Protein AF-A0A6J4LTB8-F1 (afdb_monomer_lite)

Structure (mmCIF, N/CA/C/O backbone):
data_AF-A0A6J4LTB8-F1
#
_entry.id   AF-A0A6J4LTB8-F1
#
loop_
_atom_site.group_PDB
_atom_site.id
_atom_site.type_symbol
_atom_site.label_atom_id
_atom_site.label_alt_id
_atom_site.label_comp_id
_atom_site.label_asym_id
_atom_site.label_entity_id
_atom_site.label_seq_id
_atom_site.pdbx_PDB_ins_code
_atom_site.Cartn_x
_atom_site.Cartn_y
_atom_site.Cartn_z
_atom_site.occupancy
_atom_site.B_iso_or_equiv
_atom_site.auth_seq_id
_atom_site.auth_comp_id
_atom_site.auth_asym_id
_atom_site.auth_atom_id
_atom_site.pdbx_PDB_model_num
ATOM 1 N N . ALA A 1 1 ? 7.406 5.419 -25.346 1.00 79.12 1 ALA A N 1
ATOM 2 C CA . ALA A 1 1 ? 7.127 6.757 -25.892 1.00 79.12 1 ALA A CA 1
ATOM 3 C C . ALA A 1 1 ? 6.980 7.802 -24.785 1.00 79.12 1 ALA A C 1
ATOM 5 O O . ALA A 1 1 ? 7.722 8.764 -24.846 1.00 79.12 1 ALA A O 1
ATOM 6 N N . VAL A 1 2 ? 6.150 7.579 -23.748 1.00 96.25 2 VAL A N 1
ATOM 7 C CA . VAL A 1 2 ? 5.838 8.568 -22.681 1.00 96.25 2 VAL A CA 1
ATOM 8 C C . VAL A 1 2 ? 7.044 9.372 -22.175 1.00 96.25 2 VAL A C 1
ATOM 10 O O . VAL A 1 2 ? 7.032 10.586 -22.273 1.00 96.25 2 VAL A O 1
ATOM 13 N N . LEU A 1 3 ? 8.122 8.725 -21.714 1.00 96.38 3 LEU A N 1
ATOM 14 C CA . LEU A 1 3 ? 9.287 9.449 -21.175 1.00 96.38 3 LEU A CA 1
ATOM 15 C C . LEU A 1 3 ? 9.936 10.436 -22.163 1.00 96.38 3 LEU A C 1
ATOM 17 O O . LEU A 1 3 ? 10.453 11.448 -21.721 1.00 96.38 3 LEU A O 1
ATOM 21 N N . LEU A 1 4 ? 9.936 10.155 -23.468 1.00 97.31 4 LEU A N 1
ATOM 22 C CA . LEU A 1 4 ? 10.535 11.045 -24.475 1.00 97.31 4 LEU A CA 1
ATOM 23 C C . LEU A 1 4 ? 9.557 12.129 -24.954 1.00 97.31 4 LEU A C 1
ATOM 25 O O . LEU A 1 4 ? 9.992 13.150 -25.463 1.00 97.31 4 LEU A O 1
ATOM 29 N N . ALA A 1 5 ? 8.249 11.889 -24.824 1.00 97.62 5 ALA A N 1
ATOM 30 C CA . ALA A 1 5 ? 7.208 12.842 -25.212 1.00 97.62 5 ALA A CA 1
ATOM 31 C C . ALA A 1 5 ? 6.927 13.867 -24.102 1.00 97.62 5 ALA A C 1
ATOM 33 O O . ALA A 1 5 ? 6.730 15.042 -24.380 1.00 97.62 5 ALA A O 1
ATOM 34 N N . GLU A 1 6 ? 6.957 13.419 -22.846 1.00 97.62 6 GLU A N 1
ATOM 35 C CA . GLU A 1 6 ? 6.563 14.212 -21.675 1.00 97.62 6 GLU A CA 1
ATOM 36 C C . GLU A 1 6 ? 7.766 14.765 -20.890 1.00 97.62 6 GLU A C 1
ATOM 38 O O . GLU A 1 6 ? 7.607 15.353 -19.821 1.00 97.62 6 GLU A O 1
ATOM 43 N N . SER A 1 7 ? 8.995 14.547 -21.370 1.00 95.44 7 SER A N 1
ATOM 44 C CA . SER A 1 7 ? 10.204 15.114 -20.765 1.00 95.44 7 SER A CA 1
ATOM 45 C C . SER A 1 7 ? 11.161 15.657 -21.824 1.00 95.44 7 SER A C 1
ATOM 47 O O . SER A 1 7 ? 11.059 15.310 -22.994 1.00 95.44 7 SER A O 1
ATOM 49 N N . GLY A 1 8 ? 12.147 16.457 -21.405 1.00 97.00 8 GLY A N 1
ATOM 50 C CA . GLY A 1 8 ? 13.230 16.934 -22.277 1.00 97.00 8 GLY A CA 1
ATOM 51 C C . GLY A 1 8 ? 14.329 15.898 -22.558 1.00 97.00 8 GLY A C 1
ATOM 52 O O . GLY A 1 8 ? 15.414 16.260 -23.009 1.00 97.00 8 GLY A O 1
ATOM 53 N N . SER A 1 9 ? 14.108 14.622 -22.228 1.00 96.31 9 SER A N 1
ATOM 54 C CA . SER A 1 9 ? 15.099 13.568 -22.440 1.00 96.31 9 SER A CA 1
ATOM 55 C C . SER A 1 9 ? 15.205 13.192 -23.918 1.00 96.31 9 SER A C 1
ATOM 57 O O . SER A 1 9 ? 14.210 12.882 -24.564 1.00 96.31 9 SER A O 1
ATOM 59 N N . ILE A 1 10 ? 16.432 13.147 -24.438 1.00 96.81 10 ILE A N 1
ATOM 60 C CA . ILE A 1 10 ? 16.726 12.767 -25.832 1.00 96.81 10 ILE A CA 1
ATOM 61 C C . ILE A 1 10 ? 16.853 11.235 -25.984 1.00 96.81 10 ILE A C 1
ATOM 63 O O . ILE A 1 10 ? 16.806 10.697 -27.088 1.00 96.81 10 ILE A O 1
ATOM 67 N N . GLY A 1 11 ? 16.988 10.490 -24.882 1.00 97.12 11 GLY A N 1
ATOM 68 C CA . GLY A 1 11 ? 17.146 9.038 -24.917 1.00 97.12 11 GLY A CA 1
ATOM 69 C C . GLY A 1 11 ? 17.022 8.387 -23.542 1.00 97.12 11 GLY A C 1
ATOM 70 O O . GLY A 1 11 ? 17.281 9.007 -22.515 1.00 97.12 11 GLY A O 1
ATOM 71 N N . VAL A 1 12 ? 16.651 7.103 -23.512 1.00 97.31 12 VAL A N 1
ATOM 72 C CA . VAL A 1 12 ? 16.454 6.335 -22.269 1.00 97.31 12 VAL A CA 1
ATOM 73 C C . VAL A 1 12 ? 17.303 5.067 -22.291 1.00 97.31 12 VAL A C 1
ATOM 75 O O . VAL A 1 12 ? 17.334 4.355 -23.292 1.00 97.31 12 VAL A O 1
ATOM 78 N N . ARG A 1 13 ? 17.945 4.747 -21.162 1.00 97.06 13 ARG A N 1
ATOM 79 C CA . ARG A 1 13 ? 18.649 3.473 -20.936 1.00 97.06 13 ARG A CA 1
ATOM 80 C C . ARG A 1 13 ? 17.775 2.528 -20.115 1.00 97.06 13 ARG A C 1
ATOM 82 O O . ARG A 1 13 ? 17.051 2.973 -19.227 1.00 97.06 13 ARG A O 1
ATOM 89 N N . ARG A 1 14 ? 17.836 1.230 -20.414 1.00 96.38 14 ARG A N 1
ATOM 90 C CA . ARG A 1 14 ? 17.094 0.172 -19.711 1.00 96.38 14 ARG A CA 1
ATOM 91 C C . ARG A 1 14 ? 17.981 -1.054 -19.551 1.00 96.38 14 ARG A C 1
ATOM 93 O O . ARG A 1 14 ? 18.813 -1.316 -20.413 1.00 96.38 14 ARG A O 1
ATOM 100 N N . TRP A 1 15 ? 17.769 -1.803 -18.479 1.00 97.25 15 TRP A N 1
ATOM 101 C CA . TRP A 1 15 ? 18.373 -3.113 -18.264 1.00 97.25 15 TRP A CA 1
ATOM 102 C C . TRP A 1 15 ? 17.349 -4.038 -17.611 1.00 97.25 15 TRP A C 1
ATOM 104 O O . TRP A 1 15 ? 16.473 -3.589 -16.867 1.00 97.25 15 TRP A O 1
ATOM 114 N N . GLU A 1 16 ? 17.445 -5.328 -17.912 1.00 97.56 16 GLU A N 1
ATOM 115 C CA . GLU A 1 16 ? 16.569 -6.334 -17.321 1.00 97.56 16 GLU A CA 1
ATOM 116 C C . GLU A 1 16 ? 16.973 -6.631 -15.875 1.00 97.56 16 GLU A C 1
ATOM 118 O O . GLU A 1 16 ? 18.153 -6.687 -15.529 1.00 97.56 16 GLU A O 1
ATOM 123 N N . VAL A 1 17 ? 15.973 -6.844 -15.020 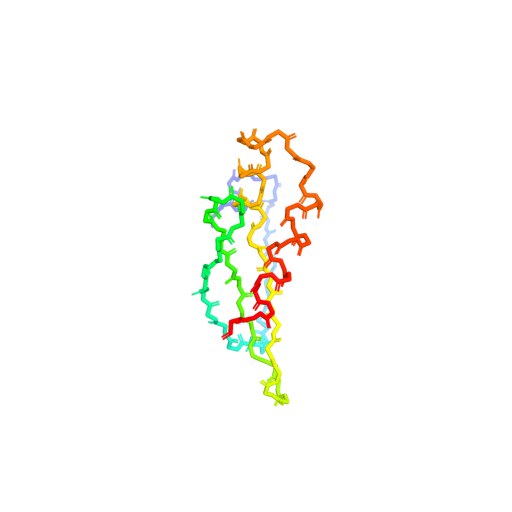1.00 97.38 17 VAL A N 1
ATOM 124 C CA . VAL A 1 17 ? 16.162 -7.234 -13.620 1.00 97.38 17 VAL A CA 1
ATOM 125 C C . VAL A 1 17 ? 15.266 -8.416 -13.282 1.00 97.38 17 VAL A C 1
ATOM 127 O O . VAL A 1 17 ? 14.158 -8.545 -13.801 1.00 97.38 17 VAL A O 1
ATOM 130 N N . ARG A 1 18 ? 15.719 -9.262 -12.352 1.00 97.44 18 ARG A N 1
ATOM 131 C CA . ARG A 1 18 ? 14.871 -10.294 -11.744 1.00 97.44 18 ARG A CA 1
ATOM 132 C C . ARG A 1 18 ? 14.341 -9.784 -10.415 1.00 97.44 18 ARG A C 1
ATOM 134 O O . ARG A 1 18 ? 15.094 -9.267 -9.595 1.00 97.44 18 ARG A O 1
ATOM 141 N N . ARG A 1 19 ? 13.045 -9.972 -10.181 1.00 97.38 19 ARG A N 1
ATOM 142 C CA . ARG A 1 19 ? 12.378 -9.586 -8.936 1.00 97.38 19 ARG A CA 1
ATOM 143 C C . ARG A 1 19 ? 11.688 -10.799 -8.333 1.00 97.38 19 ARG A C 1
ATOM 145 O O . ARG A 1 19 ? 10.864 -11.427 -8.988 1.00 97.38 19 ARG A O 1
ATOM 152 N N . ARG A 1 20 ? 11.969 -11.084 -7.061 1.00 95.25 20 ARG A N 1
ATOM 153 C CA . ARG A 1 20 ? 11.158 -12.007 -6.261 1.00 95.25 20 ARG A CA 1
ATOM 154 C C . ARG A 1 20 ? 10.084 -11.202 -5.537 1.00 95.25 20 ARG A C 1
ATOM 156 O O . ARG A 1 20 ? 10.396 -10.379 -4.681 1.00 95.25 20 ARG A O 1
ATOM 163 N N . ALA A 1 21 ? 8.829 -11.400 -5.922 1.00 96.44 21 ALA A N 1
ATOM 164 C CA . ALA A 1 21 ? 7.685 -10.796 -5.251 1.00 96.44 21 ALA A CA 1
ATOM 165 C C . ALA A 1 21 ? 7.090 -11.790 -4.249 1.00 96.44 21 ALA A C 1
ATOM 167 O O . ALA A 1 21 ? 7.043 -12.987 -4.519 1.00 96.44 21 ALA A O 1
ATOM 168 N N . LEU A 1 22 ? 6.640 -11.288 -3.099 1.00 97.69 22 LEU A N 1
ATOM 169 C CA . LEU A 1 22 ? 5.882 -12.099 -2.150 1.00 97.69 22 LEU A CA 1
ATOM 170 C C . LEU A 1 22 ? 4.474 -12.363 -2.706 1.00 97.69 22 LEU A C 1
ATOM 172 O O . LEU A 1 22 ? 3.886 -11.432 -3.278 1.00 97.69 22 LEU A O 1
ATOM 176 N N . PRO A 1 23 ? 3.914 -13.573 -2.518 1.00 97.19 23 PRO A N 1
ATOM 177 C CA . PRO A 1 23 ? 2.496 -13.801 -2.751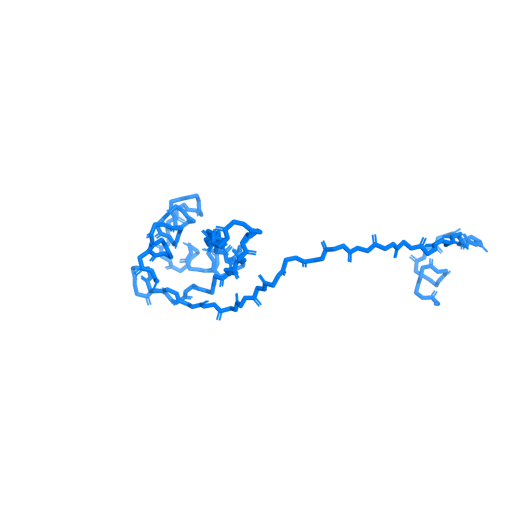 1.00 97.19 23 PRO A CA 1
ATOM 178 C C . PRO A 1 23 ? 1.699 -12.888 -1.819 1.00 97.19 23 PRO A C 1
ATOM 180 O O . PRO A 1 23 ? 2.038 -12.707 -0.645 1.00 97.19 23 PRO A O 1
ATOM 183 N N . ARG A 1 24 ? 0.670 -12.254 -2.372 1.00 97.19 24 ARG A N 1
ATOM 184 C CA . ARG A 1 24 ? -0.181 -11.334 -1.628 1.00 97.19 24 ARG A CA 1
ATOM 185 C C . ARG A 1 24 ? -1.616 -11.427 -2.099 1.00 97.19 24 ARG A C 1
ATOM 187 O O . ARG A 1 24 ? -1.869 -11.643 -3.281 1.00 97.19 24 ARG A O 1
ATOM 194 N N . GLU A 1 25 ? -2.513 -11.150 -1.179 1.00 97.38 25 GLU A N 1
ATOM 195 C CA . GLU A 1 25 ? -3.946 -11.047 -1.404 1.00 97.38 25 GLU A CA 1
ATOM 196 C C . GLU A 1 25 ? -4.455 -9.689 -0.913 1.00 97.38 25 GLU A C 1
ATOM 198 O O . GLU A 1 25 ? -3.779 -8.981 -0.155 1.00 97.38 25 GLU A O 1
ATOM 203 N N . MET A 1 26 ? -5.639 -9.313 -1.388 1.00 97.88 26 MET A N 1
ATOM 204 C CA . MET A 1 26 ? -6.371 -8.161 -0.877 1.00 97.88 26 MET A CA 1
ATOM 205 C C . MET A 1 26 ? -7.451 -8.665 0.069 1.00 97.88 26 MET A C 1
ATOM 207 O O . MET A 1 26 ? -8.291 -9.467 -0.327 1.00 97.88 26 MET A O 1
ATOM 211 N N . GLN A 1 27 ? -7.434 -8.170 1.300 1.00 97.69 27 GLN A N 1
ATOM 212 C CA . GLN A 1 27 ? -8.508 -8.364 2.268 1.00 97.69 27 GLN A CA 1
ATOM 213 C C . GLN A 1 27 ? -9.150 -7.019 2.608 1.00 97.69 27 GLN A C 1
ATOM 215 O O . GLN A 1 27 ? -8.683 -5.972 2.160 1.00 97.69 27 GLN A O 1
ATOM 220 N N . ALA A 1 28 ? -10.229 -7.035 3.383 1.00 97.69 28 ALA A N 1
ATOM 221 C CA . ALA A 1 28 ? -10.857 -5.824 3.887 1.00 97.69 28 ALA A CA 1
ATOM 222 C C . ALA A 1 28 ? -11.185 -5.984 5.370 1.00 97.69 28 AL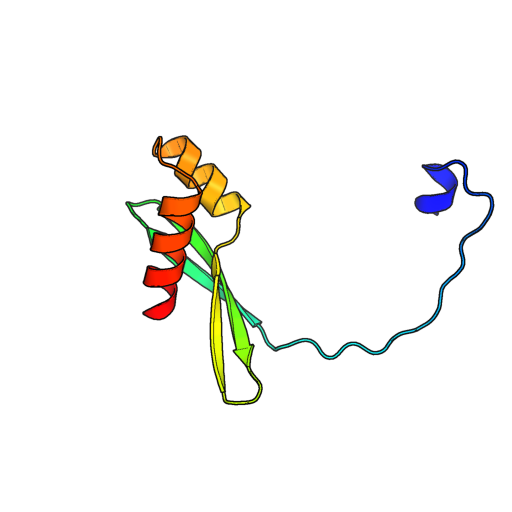A A C 1
ATOM 224 O O . ALA A 1 28 ? -11.618 -7.053 5.795 1.00 97.69 28 ALA A O 1
ATOM 225 N N . VAL A 1 29 ? -11.006 -4.910 6.132 1.00 98.19 29 VAL A N 1
ATOM 226 C CA . VAL A 1 29 ? -11.384 -4.822 7.545 1.00 98.19 29 VAL A CA 1
ATOM 227 C C . VAL A 1 29 ? -12.376 -3.691 7.748 1.00 98.19 29 VAL A C 1
ATOM 229 O O . VAL A 1 29 ? -12.346 -2.696 7.023 1.00 98.19 29 VAL A O 1
ATOM 232 N N . SER A 1 30 ? -13.239 -3.836 8.747 1.00 97.94 30 SER A N 1
ATOM 233 C CA . SER A 1 30 ? -14.131 -2.767 9.189 1.00 97.94 30 SER A CA 1
ATOM 234 C C . SER A 1 30 ? -13.511 -2.055 10.387 1.00 97.94 30 SER A C 1
ATOM 236 O O . SER A 1 30 ? -13.234 -2.685 11.407 1.00 97.94 30 SER A O 1
ATOM 238 N N . VAL A 1 31 ? -13.313 -0.743 10.281 1.00 97.56 31 VAL A N 1
ATOM 239 C CA . VAL A 1 31 ? -12.784 0.111 11.350 1.00 97.56 31 VAL A CA 1
ATOM 240 C C . VAL A 1 31 ? -13.745 1.266 11.545 1.00 97.56 31 VAL A C 1
ATOM 242 O O . VAL A 1 31 ? -13.917 2.077 10.645 1.00 97.56 31 VAL A O 1
ATOM 245 N N . LEU A 1 32 ? -14.383 1.344 12.716 1.00 96.50 32 LEU A N 1
ATOM 246 C CA . LEU A 1 32 ? -15.327 2.424 13.042 1.00 96.50 32 LEU A CA 1
ATOM 247 C C . LEU A 1 32 ? -16.441 2.600 11.983 1.00 96.50 32 LEU A C 1
ATOM 249 O O . LEU A 1 32 ? -16.872 3.713 11.707 1.00 96.50 32 LEU A O 1
ATOM 253 N N . GLY A 1 33 ? -16.885 1.497 11.369 1.00 96.75 33 GLY A N 1
ATOM 254 C CA . GLY A 1 33 ? -17.894 1.498 10.301 1.00 96.75 33 GLY A CA 1
ATOM 255 C C . GLY A 1 33 ? -17.348 1.737 8.888 1.00 96.75 33 GLY A C 1
ATOM 256 O O . GLY A 1 33 ? -18.068 1.513 7.920 1.00 96.75 33 GLY A O 1
ATOM 257 N N . GLU A 1 34 ? -16.076 2.110 8.744 1.00 98.06 34 GLU A N 1
ATOM 258 C CA . GLU A 1 34 ? -15.413 2.290 7.453 1.00 98.06 34 GLU A CA 1
ATOM 259 C C . GLU A 1 34 ? -14.769 0.984 6.980 1.00 98.06 34 GLU A C 1
ATOM 261 O O . GLU A 1 34 ? -14.082 0.294 7.738 1.00 98.06 34 GLU A O 1
ATOM 266 N N . ARG A 1 35 ? -14.970 0.645 5.705 1.00 98.06 35 ARG A N 1
ATOM 267 C CA . ARG A 1 35 ? -14.314 -0.500 5.067 1.00 98.06 35 ARG A CA 1
ATOM 268 C C . ARG A 1 35 ? -12.952 -0.064 4.539 1.00 98.06 35 ARG A C 1
ATOM 270 O O . ARG A 1 35 ? -12.885 0.809 3.681 1.00 98.06 35 ARG A O 1
ATOM 277 N N . ILE A 1 36 ? -11.888 -0.705 5.013 1.00 98.56 36 ILE A N 1
ATOM 278 C CA . ILE A 1 36 ? -10.510 -0.412 4.610 1.00 98.56 36 ILE A CA 1
ATOM 279 C C . ILE A 1 36 ? -9.903 -1.654 3.964 1.00 98.56 36 ILE A C 1
ATOM 281 O O . ILE A 1 36 ? -9.844 -2.719 4.585 1.00 98.56 36 ILE A O 1
ATOM 285 N N . ALA A 1 37 ? -9.443 -1.528 2.720 1.00 98.44 37 ALA A N 1
ATOM 286 C CA . ALA A 1 37 ? -8.683 -2.571 2.052 1.00 98.44 37 ALA A CA 1
ATOM 287 C C . ALA A 1 37 ? -7.298 -2.746 2.689 1.00 98.44 37 ALA A C 1
ATOM 289 O O . ALA A 1 37 ? -6.653 -1.797 3.136 1.00 98.44 37 ALA A O 1
ATOM 290 N N . VAL A 1 38 ? -6.816 -3.984 2.708 1.00 98.44 38 VAL A N 1
ATOM 291 C CA . VAL A 1 38 ? -5.549 -4.372 3.322 1.00 98.44 38 VAL A CA 1
ATOM 292 C C . VAL A 1 38 ? -4.802 -5.297 2.374 1.00 98.44 38 VAL A C 1
ATOM 294 O O . VAL A 1 38 ? -5.310 -6.342 1.967 1.00 98.44 38 VAL A O 1
ATOM 297 N N . LYS A 1 39 ? -3.556 -4.944 2.059 1.00 98.25 39 LYS A N 1
ATOM 298 C CA . LYS A 1 39 ? -2.616 -5.851 1.397 1.00 98.25 39 LYS A CA 1
ATOM 299 C C . LYS A 1 39 ? -2.078 -6.827 2.430 1.00 98.25 39 LYS A C 1
ATOM 301 O O . LYS A 1 39 ? -1.375 -6.401 3.347 1.00 98.25 39 LYS A O 1
ATOM 306 N N . VAL A 1 40 ? -2.338 -8.118 2.252 1.00 97.75 40 VAL A N 1
ATOM 307 C CA . VAL A 1 40 ? -1.752 -9.166 3.093 1.00 97.75 40 VAL A CA 1
ATOM 308 C C . VAL A 1 40 ? -0.724 -9.932 2.281 1.00 97.75 40 VAL A C 1
ATOM 310 O O . VAL A 1 40 ? -1.055 -10.558 1.281 1.00 97.75 40 VAL A O 1
ATOM 313 N N . ALA A 1 41 ? 0.540 -9.843 2.685 1.00 97.62 41 ALA A N 1
ATOM 314 C CA . ALA A 1 41 ? 1.631 -10.591 2.076 1.00 97.62 41 ALA A CA 1
ATOM 315 C C . ALA A 1 41 ? 2.012 -11.782 2.956 1.00 97.62 41 ALA A C 1
ATOM 317 O O . ALA A 1 41 ? 2.204 -11.615 4.163 1.00 97.62 41 ALA A O 1
ATOM 318 N N . THR A 1 42 ? 2.195 -12.947 2.341 1.00 97.00 42 THR A N 1
ATOM 319 C CA . THR A 1 42 ? 2.736 -14.131 3.018 1.00 97.00 42 THR A CA 1
ATOM 320 C C . THR A 1 42 ? 4.256 -14.120 2.901 1.00 97.00 42 THR A C 1
ATOM 322 O O . THR A 1 42 ? 4.813 -13.992 1.806 1.00 97.00 42 THR A O 1
ATOM 325 N N . LEU A 1 43 ? 4.934 -14.187 4.043 1.00 96.81 43 LEU A N 1
ATOM 326 C CA . LEU A 1 43 ? 6.387 -14.222 4.155 1.00 96.81 43 LEU A CA 1
ATOM 327 C C . LEU A 1 43 ? 6.923 -15.639 3.880 1.00 96.81 43 LEU A C 1
ATOM 329 O O . LEU A 1 43 ? 6.162 -16.605 3.943 1.00 96.81 43 LEU A O 1
ATOM 333 N N . PRO A 1 44 ? 8.231 -15.797 3.596 1.00 97.00 44 PRO A N 1
ATOM 334 C CA . PRO A 1 44 ? 8.821 -17.112 3.329 1.00 97.00 44 PRO A CA 1
ATOM 335 C C . PRO A 1 44 ? 8.686 -18.121 4.478 1.00 97.00 44 PRO A C 1
ATOM 337 O O . PRO A 1 44 ? 8.688 -19.319 4.229 1.00 97.00 44 PRO A O 1
ATOM 340 N N . ASP A 1 45 ? 8.557 -17.643 5.716 1.00 97.00 45 ASP A N 1
ATOM 341 C CA . ASP A 1 45 ? 8.337 -18.461 6.915 1.00 97.00 45 ASP A CA 1
ATOM 342 C C . ASP A 1 45 ? 6.848 -18.725 7.209 1.00 97.00 45 ASP A C 1
ATOM 344 O O . ASP A 1 45 ? 6.499 -19.222 8.276 1.00 97.00 45 ASP A O 1
ATOM 348 N N . GLY A 1 46 ? 5.957 -18.362 6.282 1.00 95.75 46 GLY A N 1
ATOM 349 C CA . GLY A 1 46 ? 4.511 -18.527 6.409 1.00 95.75 46 GLY A CA 1
ATOM 350 C C . GLY A 1 46 ? 3.809 -17.431 7.215 1.00 95.75 46 GLY A C 1
ATOM 351 O O . GLY A 1 46 ? 2.582 -17.342 7.156 1.00 95.75 46 GLY A O 1
ATOM 352 N N . ARG A 1 47 ? 4.535 -16.548 7.920 1.00 95.75 47 ARG A N 1
ATOM 353 C CA . ARG A 1 47 ? 3.904 -15.427 8.634 1.00 95.75 47 ARG A CA 1
ATOM 354 C C . ARG A 1 47 ? 3.216 -14.483 7.654 1.00 95.75 47 ARG A C 1
ATOM 356 O O . ARG A 1 47 ? 3.684 -14.260 6.538 1.00 95.75 47 ARG A O 1
ATOM 363 N N . ARG A 1 48 ? 2.119 -13.868 8.092 1.00 95.25 48 ARG A N 1
ATOM 364 C CA . ARG A 1 48 ? 1.360 -12.896 7.297 1.00 95.25 48 ARG A CA 1
ATOM 365 C C . ARG A 1 48 ? 1.675 -11.481 7.767 1.00 95.25 48 ARG A C 1
ATOM 367 O O . ARG A 1 48 ? 1.739 -11.210 8.962 1.00 95.25 48 ARG A O 1
ATOM 374 N N . ARG A 1 49 ? 1.881 -10.571 6.815 1.00 95.44 49 ARG A N 1
ATOM 375 C CA . ARG A 1 49 ? 2.061 -9.136 7.065 1.00 95.44 49 ARG A CA 1
ATOM 376 C C . ARG A 1 49 ? 0.969 -8.359 6.351 1.00 95.44 49 ARG A C 1
ATOM 378 O O . ARG A 1 49 ? 0.946 -8.318 5.120 1.00 95.44 49 ARG A O 1
ATOM 385 N N . ALA A 1 50 ? 0.118 -7.720 7.138 1.00 96.75 50 ALA A N 1
ATOM 386 C CA . ALA A 1 50 ? -0.942 -6.843 6.674 1.00 96.75 50 ALA A CA 1
ATOM 387 C C . ALA A 1 50 ? -0.462 -5.387 6.573 1.00 96.75 50 ALA A C 1
ATOM 389 O O . ALA A 1 50 ? 0.299 -4.913 7.417 1.00 96.75 50 ALA A O 1
ATOM 390 N N . LYS A 1 51 ? -0.916 -4.669 5.544 1.00 97.62 51 LYS A N 1
ATOM 391 C CA . LYS A 1 51 ? -0.747 -3.221 5.409 1.00 97.62 51 LYS A CA 1
ATOM 392 C C . LYS A 1 51 ? -2.042 -2.601 4.871 1.00 97.62 51 LYS A C 1
ATOM 394 O O . LYS A 1 51 ? -2.399 -2.913 3.731 1.00 97.62 51 LYS A O 1
ATOM 399 N N . PRO A 1 52 ? -2.726 -1.741 5.645 1.00 98.38 52 PRO A N 1
ATOM 400 C CA . PRO A 1 52 ? -3.875 -0.984 5.159 1.00 98.38 52 PRO A CA 1
ATOM 401 C C . PRO A 1 52 ? -3.532 -0.146 3.922 1.00 98.38 52 PRO A C 1
ATOM 403 O O . PRO A 1 52 ? -2.424 0.391 3.809 1.00 98.38 52 PRO A O 1
ATOM 406 N N . GLU A 1 53 ? -4.475 -0.033 2.991 1.00 98.31 53 GLU A N 1
ATOM 407 C CA . GLU A 1 53 ? -4.346 0.856 1.840 1.00 98.31 53 GLU A CA 1
ATOM 408 C C . GLU A 1 53 ? -4.456 2.308 2.288 1.00 98.31 53 GLU A C 1
ATOM 410 O O . GLU A 1 53 ? -5.423 2.716 2.929 1.00 98.31 53 GLU A O 1
ATOM 415 N N . PHE A 1 54 ? -3.442 3.098 1.943 1.00 98.25 54 PHE A N 1
ATOM 416 C CA . PHE A 1 54 ? -3.339 4.476 2.411 1.00 98.25 54 PHE A CA 1
ATOM 417 C C . PHE A 1 54 ? -4.512 5.341 1.941 1.00 98.25 54 PHE A C 1
ATOM 419 O O . PHE A 1 54 ? -5.009 6.149 2.719 1.00 98.25 54 PHE A O 1
ATOM 426 N N . ASP A 1 55 ? -4.968 5.166 0.699 1.00 98.38 55 ASP A N 1
ATOM 427 C CA . ASP A 1 55 ? -6.079 5.954 0.164 1.00 98.38 55 ASP A CA 1
ATOM 428 C C . ASP A 1 55 ? -7.390 5.675 0.898 1.00 98.38 55 ASP A C 1
ATOM 430 O O . ASP A 1 55 ? -8.093 6.619 1.255 1.00 98.38 55 ASP A O 1
ATOM 434 N N . ASP A 1 56 ? -7.678 4.411 1.211 1.00 98.50 56 ASP A N 1
ATOM 435 C CA . ASP A 1 56 ? -8.849 4.040 2.006 1.00 98.50 56 ASP A CA 1
ATOM 436 C C . ASP A 1 56 ? -8.767 4.633 3.413 1.00 98.50 56 ASP A C 1
ATOM 438 O O . ASP A 1 56 ? -9.722 5.261 3.868 1.00 98.50 56 ASP A O 1
ATOM 442 N N . VAL A 1 57 ? -7.610 4.510 4.077 1.00 98.62 57 VAL A N 1
ATOM 443 C CA . VAL A 1 57 ? -7.385 5.099 5.407 1.00 98.62 57 VAL A CA 1
ATOM 444 C C . VAL A 1 57 ? -7.552 6.618 5.367 1.00 98.62 57 VAL A C 1
ATOM 446 O O . VAL A 1 57 ? -8.219 7.177 6.231 1.00 98.62 57 VAL A O 1
ATOM 449 N N . ARG A 1 58 ? -6.978 7.299 4.370 1.00 98.50 58 ARG A N 1
ATOM 450 C CA . ARG A 1 58 ? -7.088 8.754 4.200 1.00 98.50 58 ARG A CA 1
ATOM 451 C C . ARG A 1 58 ? -8.540 9.183 3.987 1.00 98.50 58 ARG A C 1
ATOM 453 O O . ARG A 1 58 ? -8.980 10.155 4.594 1.00 98.50 58 ARG A O 1
ATOM 460 N N . ASN A 1 59 ? -9.280 8.460 3.152 1.00 98.44 59 ASN A N 1
ATOM 461 C CA . ASN A 1 59 ? -10.681 8.754 2.866 1.00 98.44 59 ASN A CA 1
ATOM 462 C C . ASN A 1 59 ? -11.568 8.526 4.099 1.00 98.44 59 ASN A C 1
ATOM 464 O O . ASN A 1 59 ? -12.388 9.382 4.430 1.00 98.44 59 ASN A O 1
ATOM 468 N N . ALA A 1 60 ? -11.370 7.410 4.803 1.00 98.44 60 ALA A N 1
ATOM 469 C CA . ALA A 1 60 ? -12.052 7.105 6.057 1.00 98.44 60 ALA A CA 1
ATOM 470 C C . ALA A 1 60 ? -11.723 8.140 7.146 1.00 98.44 60 ALA A C 1
ATOM 472 O O . ALA A 1 60 ? -12.620 8.632 7.824 1.00 98.44 60 ALA A O 1
ATOM 473 N N . ALA A 1 61 ? -10.455 8.542 7.267 1.00 98.44 61 ALA A N 1
ATOM 474 C CA . ALA A 1 61 ? -10.004 9.575 8.199 1.00 98.44 61 ALA A CA 1
ATOM 475 C C . ALA A 1 61 ? -10.695 10.916 7.930 1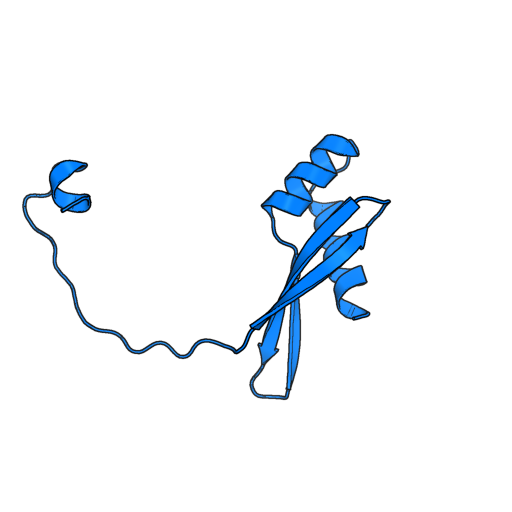.00 98.44 61 ALA A C 1
ATOM 477 O O . ALA A 1 61 ? -11.181 11.553 8.863 1.00 98.44 61 ALA A O 1
ATOM 478 N N . GLY A 1 62 ? -10.797 11.305 6.655 1.00 98.38 62 GLY A N 1
ATOM 479 C CA . GLY A 1 62 ? -11.515 12.505 6.234 1.00 98.38 62 GLY A CA 1
ATOM 480 C C . GLY A 1 62 ? -13.005 12.464 6.580 1.00 98.38 62 GLY A C 1
ATOM 481 O O . GLY A 1 62 ? -13.530 13.450 7.087 1.00 98.38 62 GLY A O 1
ATOM 482 N N . ARG A 1 63 ? -13.679 11.324 6.368 1.00 98.19 63 ARG A N 1
ATOM 483 C CA . ARG A 1 63 ? -15.103 11.150 6.715 1.00 98.19 63 ARG A CA 1
ATOM 484 C C . ARG A 1 63 ? -15.360 11.147 8.220 1.00 98.19 63 ARG A C 1
ATOM 486 O O . ARG A 1 63 ? -16.349 11.713 8.670 1.00 98.19 63 ARG A O 1
ATOM 493 N N . LEU A 1 64 ? -14.473 10.519 8.987 1.00 97.88 64 LEU A N 1
ATOM 494 C CA . LEU A 1 64 ? -14.610 10.372 10.436 1.00 97.88 64 LEU A CA 1
ATOM 495 C C . LEU A 1 64 ? -14.046 11.561 11.228 1.00 97.88 64 LEU A C 1
ATOM 497 O O . LEU A 1 64 ? -14.226 11.608 12.443 1.00 97.88 64 LEU A O 1
ATOM 501 N N . GLY A 1 65 ? -13.340 12.490 10.575 1.00 98.06 65 GLY A N 1
ATOM 502 C CA . GLY A 1 65 ? -12.664 13.605 11.243 1.00 98.06 65 GLY A CA 1
ATOM 503 C C . GLY A 1 65 ? -11.548 13.151 12.190 1.00 98.06 65 GLY A C 1
ATOM 504 O O . GLY A 1 65 ? -11.338 13.767 13.232 1.00 98.06 65 GLY A O 1
ATOM 505 N N . ARG A 1 66 ? -10.857 12.053 11.861 1.00 97.62 66 ARG A N 1
ATOM 506 C CA . ARG A 1 66 ? -9.835 11.429 12.720 1.00 97.62 66 ARG A CA 1
ATOM 507 C C . ARG A 1 66 ? -8.437 11.489 12.102 1.00 97.62 66 ARG A C 1
ATOM 509 O O . ARG A 1 66 ? -8.315 11.511 10.878 1.00 97.62 66 ARG A O 1
ATOM 516 N N . PRO A 1 67 ? -7.362 11.463 12.909 1.00 98.44 67 PRO A N 1
ATOM 517 C CA . PRO A 1 67 ? -6.001 11.380 12.392 1.00 98.44 67 PRO A CA 1
ATOM 518 C C . PRO A 1 67 ? -5.772 10.121 11.543 1.00 98.44 67 PRO A C 1
ATOM 520 O O . PRO A 1 67 ? -6.095 9.006 11.951 1.00 98.44 67 PRO A O 1
ATOM 523 N N . ILE A 1 68 ? -5.119 10.282 10.387 1.00 98.25 68 ILE A N 1
ATOM 524 C CA . ILE A 1 68 ? -4.754 9.163 9.496 1.00 98.25 68 ILE A CA 1
ATOM 525 C C . ILE A 1 68 ? -3.936 8.106 10.246 1.00 98.25 68 ILE A C 1
ATOM 527 O O . ILE A 1 68 ? -4.181 6.916 10.082 1.00 98.25 68 ILE A O 1
ATOM 531 N N . ALA A 1 69 ? -2.979 8.533 11.077 1.00 98.00 69 ALA A N 1
ATOM 532 C CA . ALA A 1 69 ? -2.122 7.625 11.838 1.00 98.00 69 ALA A CA 1
ATOM 533 C C . ALA A 1 69 ? -2.921 6.728 12.800 1.00 98.00 69 ALA A C 1
ATOM 535 O O . ALA A 1 69 ? -2.624 5.541 12.910 1.00 98.00 69 ALA A O 1
ATOM 536 N N . GLU A 1 70 ? -3.961 7.277 13.437 1.00 98.19 70 GLU A N 1
ATOM 537 C CA . GLU A 1 70 ? -4.853 6.530 14.327 1.00 98.19 70 GLU A CA 1
ATOM 538 C C . GLU A 1 70 ? -5.616 5.451 13.549 1.00 98.19 70 GLU A C 1
ATOM 540 O O . GLU A 1 70 ? -5.562 4.275 13.905 1.00 98.19 70 GLU A O 1
ATOM 545 N N . LEU A 1 71 ? -6.266 5.812 12.436 1.00 98.12 71 LEU A N 1
ATOM 546 C CA . LEU A 1 71 ? -6.996 4.834 11.621 1.00 98.12 71 LEU A CA 1
ATOM 547 C C . LEU A 1 71 ? -6.073 3.797 10.987 1.00 98.12 71 LEU A C 1
ATOM 549 O O . LEU A 1 71 ? -6.463 2.641 10.843 1.00 98.12 71 LEU A O 1
ATOM 553 N N . PHE A 1 72 ? -4.854 4.187 10.615 1.00 98.06 72 PHE A N 1
ATOM 554 C CA . PHE A 1 72 ? -3.871 3.252 10.084 1.00 98.06 72 PHE A CA 1
ATOM 555 C C . PHE A 1 72 ? -3.494 2.198 11.134 1.00 98.06 72 PHE A C 1
ATOM 557 O O . PHE A 1 72 ? -3.412 1.012 10.807 1.00 98.06 72 PHE A O 1
ATOM 564 N N . ALA A 1 73 ? -3.305 2.610 12.393 1.00 97.81 73 ALA A N 1
ATOM 565 C CA . ALA A 1 73 ? 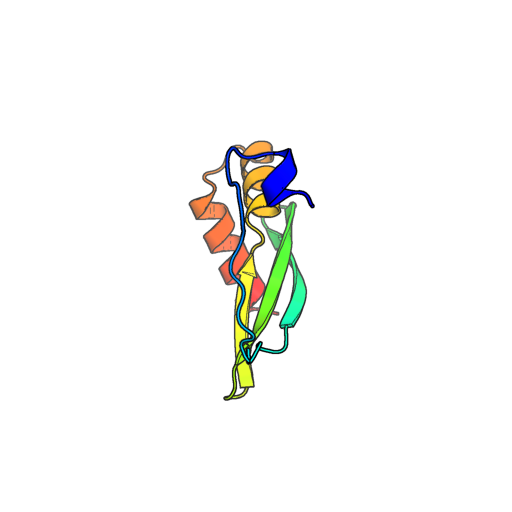-3.044 1.699 13.504 1.00 97.81 73 ALA A CA 1
ATOM 566 C C . ALA A 1 73 ? -4.241 0.768 13.751 1.00 97.81 73 ALA A C 1
ATOM 568 O O . ALA A 1 73 ? -4.074 -0.450 13.715 1.00 97.81 73 ALA A O 1
ATOM 569 N N . LEU A 1 74 ? -5.456 1.318 13.857 1.00 97.88 74 LEU A N 1
ATOM 570 C CA . LEU A 1 74 ? -6.683 0.534 14.049 1.00 97.88 74 LEU A CA 1
ATOM 571 C C . LEU A 1 74 ? -6.917 -0.482 12.922 1.00 97.88 74 LEU A C 1
ATOM 573 O O . LEU A 1 74 ? -7.272 -1.630 13.182 1.00 97.88 74 LEU A O 1
ATOM 577 N N . ALA A 1 75 ? -6.690 -0.091 11.667 1.00 97.94 75 ALA A N 1
ATOM 578 C CA . ALA A 1 75 ? -6.810 -0.989 10.521 1.00 97.94 75 ALA A CA 1
ATOM 579 C C . ALA A 1 75 ? -5.729 -2.076 10.522 1.00 97.94 75 ALA A C 1
ATOM 581 O O . ALA A 1 75 ? -6.005 -3.217 10.155 1.00 97.94 75 ALA A O 1
ATOM 582 N N . THR A 1 76 ? -4.514 -1.748 10.963 1.00 97.25 76 THR A N 1
ATOM 583 C CA . THR A 1 76 ? -3.430 -2.728 11.116 1.00 97.25 76 THR A CA 1
ATOM 584 C C . THR A 1 76 ? -3.763 -3.744 12.210 1.00 97.25 76 THR A C 1
ATOM 586 O O . THR A 1 76 ? -3.621 -4.946 11.990 1.00 97.25 76 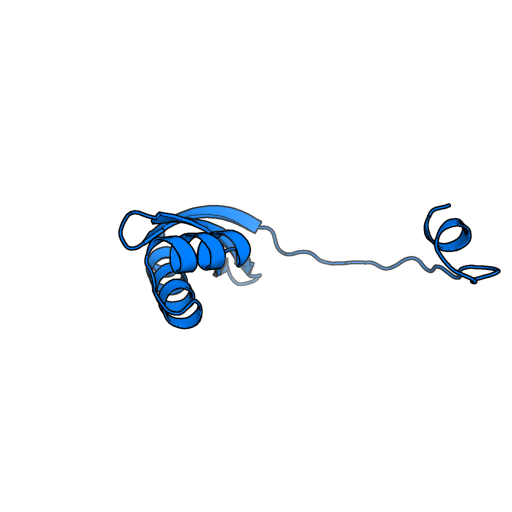THR A O 1
ATOM 589 N N . GLU A 1 77 ? -4.266 -3.287 13.357 1.00 96.69 77 GLU A N 1
ATOM 590 C CA . GLU A 1 77 ? -4.709 -4.151 14.455 1.00 96.69 77 GLU A CA 1
ATOM 591 C C . GLU A 1 77 ? -5.903 -5.023 14.065 1.00 96.69 77 GLU A C 1
ATOM 593 O O . GLU A 1 77 ? -5.926 -6.211 14.381 1.00 96.69 77 GLU A O 1
ATOM 598 N N . ALA A 1 78 ? -6.889 -4.464 13.358 1.00 96.75 78 ALA A N 1
ATOM 599 C CA . ALA A 1 78 ? -8.020 -5.226 12.843 1.00 96.75 78 ALA A CA 1
ATOM 600 C C . ALA A 1 78 ? -7.555 -6.308 11.860 1.00 96.75 78 ALA A C 1
ATOM 602 O O . ALA A 1 78 ? -8.022 -7.443 11.925 1.00 96.75 78 ALA A O 1
ATOM 603 N N . ALA A 1 79 ? -6.589 -5.986 10.997 1.00 95.75 79 ALA A N 1
ATOM 604 C CA . ALA A 1 79 ? -6.050 -6.931 10.029 1.00 95.75 79 ALA A CA 1
ATOM 605 C C . ALA A 1 79 ? -5.212 -8.051 10.657 1.00 95.75 79 ALA A C 1
ATOM 607 O O . ALA A 1 79 ? -5.101 -9.123 10.070 1.00 95.75 79 ALA A O 1
ATOM 608 N N . ALA A 1 80 ? -4.640 -7.832 11.843 1.00 91.75 80 ALA A N 1
ATOM 609 C CA . ALA A 1 80 ? -3.925 -8.871 12.583 1.00 91.75 80 ALA A CA 1
ATOM 610 C C . ALA A 1 80 ? -4.852 -9.981 13.118 1.00 91.75 80 ALA A C 1
ATOM 612 O O . ALA A 1 80 ? -4.359 -11.022 13.544 1.00 91.75 80 ALA A O 1
ATOM 613 N N . ARG A 1 81 ? -6.176 -9.765 13.102 1.00 88.25 81 ARG A N 1
ATOM 614 C CA . ARG A 1 81 ? -7.198 -10.719 13.569 1.00 88.25 81 ARG A CA 1
ATOM 615 C C . ARG A 1 81 ? -7.889 -11.488 12.429 1.00 88.25 81 ARG A C 1
ATOM 617 O O . ARG A 1 81 ? -8.859 -12.188 12.704 1.00 88.25 81 ARG A O 1
ATOM 624 N N . LEU A 1 82 ? -7.434 -11.316 11.182 1.00 85.94 82 LEU A N 1
ATOM 625 C CA . LEU A 1 82 ? -7.909 -12.034 9.987 1.00 85.94 82 LEU A CA 1
ATOM 626 C C . LEU A 1 82 ? -7.236 -13.399 9.853 1.00 85.94 82 LEU A C 1
ATOM 628 O O . LEU A 1 82 ? -7.955 -14.388 9.624 1.00 85.94 82 LEU A O 1
#

pLDDT: mean 96.89, std 2.75, range [79.12, 98.62]

Sequence (82 aa):
AVLLAESGSIGVRRWEVRRRALPREMQAVSVLGERIAVKVATLPDGRRRAKPEFDDVRNAAGRLGRPIAELFALATEAAARL

Secondary structure (DSSP, 8-state):
-HHHHSSS-S----------PPPEEEEEEEETTEEEEEEEEEPTTS-EEEEE-HHHHHHHHHHHT--HHHHHHHHHHHHTT-

Radius of gyration: 18.37 Å; chains: 1; bounding box: 36×36×40 Å

Organism: NCBI:txid246130

Foldseek 3Di:
DCPVVVDVDPDDDDDDDDDDDFDWDWDWFADPNFIWIWIWGQDPVRDIAIFTDQVSLVVVCVVVVHDSVVSRVRRRVRVVVD

InterPro domains:
  IPR002822 Nickel insertion protein [PF01969] (2-70)
  IPR002822 Nickel insertion protein [PTHR36566] (2-79)